Protein AF-A0A6P2D7L7-F1 (afdb_monomer_lite)

pLDDT: mean 82.21, std 13.61, range [40.16, 96.81]

Radius of gyration: 14.23 Å; chains: 1; bounding box: 35×21×37 Å

Organism: NCBI:txid1210884

Secondary structure (DSSP, 8-state):
----EE--S--EE--SPPPGGGEEEEE-HHHHHHHHS-HHHHTT-HHHHHHHHHHHHHH--TT-EEEEEEEEESS--SSSSPEEEEEEEEEETTEEEEEEEEEEE-

Sequence (106 aa):
MAFITRYRGHLREYSEEVDESMLFQEVTLDEYLALQYPTFREANHPEQARIERAEIQAATMQGDRLWLWRRIDESNRTDGSASEWGGLAVTRGGKIIRAWLVWMEH

Structure (mmCIF, N/CA/C/O backbone):
data_AF-A0A6P2D7L7-F1
#
_entry.id   AF-A0A6P2D7L7-F1
#
loop_
_atom_site.group_PDB
_atom_site.id
_atom_site.type_symbol
_atom_site.label_atom_id
_atom_site.label_alt_id
_atom_site.label_comp_id
_atom_site.label_asym_id
_atom_site.label_entity_id
_atom_site.label_seq_id
_atom_site.pdbx_PDB_ins_code
_atom_site.Cartn_x
_atom_site.Cartn_y
_atom_site.Cartn_z
_atom_site.occupancy
_atom_site.B_iso_or_equiv
_atom_site.auth_seq_id
_atom_site.auth_comp_id
_atom_site.auth_asym_id
_atom_site.auth_atom_id
_atom_site.pdbx_PDB_model_num
ATOM 1 N N . MET A 1 1 ? 17.749 1.291 -18.334 1.00 40.16 1 MET A N 1
ATOM 2 C CA . MET A 1 1 ? 17.951 1.162 -16.868 1.00 40.16 1 MET A CA 1
ATOM 3 C C . MET A 1 1 ? 16.816 1.962 -16.291 1.00 40.16 1 MET A C 1
ATOM 5 O O . MET A 1 1 ? 16.896 3.184 -16.329 1.00 40.16 1 MET A O 1
ATOM 9 N N . ALA A 1 2 ? 15.751 1.276 -15.893 1.00 47.81 2 ALA A N 1
ATOM 10 C CA . ALA A 1 2 ? 14.542 1.925 -15.429 1.00 47.81 2 ALA A CA 1
ATOM 11 C C . ALA A 1 2 ? 14.800 2.633 -14.092 1.00 47.81 2 ALA A C 1
ATOM 13 O O . ALA A 1 2 ? 15.519 2.124 -13.221 1.00 47.81 2 ALA A O 1
ATOM 14 N N . PHE A 1 3 ? 14.287 3.852 -13.954 1.00 51.97 3 PHE A N 1
ATOM 15 C CA . PHE A 1 3 ? 14.463 4.651 -12.744 1.00 51.97 3 PHE A CA 1
ATOM 16 C C . PHE A 1 3 ? 13.265 4.440 -11.823 1.00 51.97 3 PHE A C 1
ATOM 18 O O . PHE A 1 3 ? 12.194 4.993 -12.057 1.00 51.97 3 PHE A O 1
ATOM 25 N N . ILE A 1 4 ? 13.453 3.686 -10.737 1.00 56.28 4 ILE A N 1
ATOM 26 C CA . ILE A 1 4 ? 12.433 3.569 -9.689 1.00 56.28 4 ILE A CA 1
ATOM 27 C C . ILE A 1 4 ? 12.447 4.842 -8.839 1.00 56.28 4 ILE A C 1
ATOM 29 O O . ILE A 1 4 ? 13.313 5.042 -7.981 1.00 56.28 4 ILE A O 1
ATOM 33 N N . THR A 1 5 ? 11.449 5.691 -9.041 1.00 63.81 5 THR A N 1
ATOM 34 C CA . THR A 1 5 ? 11.155 6.833 -8.180 1.00 63.81 5 THR A CA 1
ATOM 35 C C . THR A 1 5 ? 10.346 6.348 -6.987 1.00 63.81 5 THR A C 1
ATOM 37 O O . THR A 1 5 ? 9.205 5.923 -7.137 1.00 63.81 5 THR A O 1
ATOM 40 N N . ARG A 1 6 ? 10.924 6.414 -5.782 1.00 67.38 6 ARG A N 1
ATOM 41 C CA . ARG A 1 6 ? 10.178 6.199 -4.534 1.00 67.38 6 ARG A CA 1
ATOM 42 C C . ARG A 1 6 ? 9.743 7.541 -3.958 1.00 67.38 6 ARG A C 1
ATOM 44 O O . ARG A 1 6 ? 10.592 8.378 -3.653 1.00 67.38 6 ARG A O 1
ATOM 51 N N . TYR A 1 7 ? 8.442 7.717 -3.765 1.00 60.59 7 TYR A N 1
ATOM 52 C CA . TYR A 1 7 ? 7.875 8.850 -3.046 1.00 60.59 7 TYR A CA 1
ATOM 53 C C . TYR A 1 7 ? 7.995 8.574 -1.552 1.00 60.59 7 TYR A C 1
ATOM 55 O O . TYR A 1 7 ? 7.232 7.804 -0.978 1.00 60.59 7 TYR A O 1
ATOM 63 N N . ARG A 1 8 ? 9.014 9.166 -0.930 1.00 64.62 8 ARG A N 1
ATOM 64 C CA . ARG A 1 8 ? 9.200 9.112 0.519 1.00 64.62 8 ARG A CA 1
ATOM 65 C C . ARG A 1 8 ? 8.660 10.364 1.156 1.00 64.62 8 ARG A C 1
ATOM 67 O O . ARG A 1 8 ? 8.891 11.461 0.654 1.00 64.62 8 ARG A O 1
ATOM 74 N N . GLY A 1 9 ? 7.996 10.185 2.282 1.00 60.75 9 GLY A N 1
ATOM 75 C CA . GLY A 1 9 ? 7.526 11.275 3.105 1.00 60.75 9 GLY A CA 1
ATOM 76 C C . GLY A 1 9 ? 6.347 12.062 2.566 1.00 60.75 9 GLY A C 1
ATOM 77 O O . GLY A 1 9 ? 5.968 13.077 3.143 1.00 60.75 9 GLY A O 1
ATOM 78 N N . HIS A 1 10 ? 5.753 11.570 1.486 1.00 67.94 10 HIS A N 1
ATOM 79 C CA . HIS A 1 10 ? 4.533 12.098 0.919 1.00 67.94 10 HIS A CA 1
ATOM 80 C C . HIS A 1 10 ? 3.674 10.913 0.499 1.00 67.94 10 HIS A C 1
ATOM 82 O O . HIS A 1 10 ? 3.909 10.312 -0.550 1.00 67.94 10 HIS A O 1
ATOM 88 N N . LEU A 1 11 ? 2.672 10.585 1.317 1.00 79.69 11 LEU A N 1
ATOM 89 C CA . LEU A 1 11 ? 1.597 9.684 0.923 1.00 79.69 11 LEU A CA 1
ATOM 90 C C . LEU A 1 11 ? 0.723 10.407 -0.102 1.00 79.69 11 LEU A C 1
ATOM 92 O O . LEU A 1 11 ? -0.310 10.998 0.215 1.00 79.69 11 LEU A O 1
ATOM 96 N N . ARG A 1 12 ? 1.174 10.412 -1.358 1.00 84.75 12 ARG A N 1
ATOM 97 C CA . ARG A 1 12 ? 0.437 11.023 -2.460 1.00 84.75 12 ARG A CA 1
ATOM 98 C C . ARG A 1 12 ? -0.804 10.186 -2.725 1.00 84.75 12 ARG A C 1
ATOM 100 O O . ARG A 1 12 ? -0.689 9.053 -3.181 1.00 84.75 12 ARG A O 1
ATOM 107 N N . GLU A 1 13 ? -1.978 10.742 -2.447 1.00 87.38 13 GLU A N 1
ATOM 108 C CA . GLU A 1 13 ? -3.244 10.078 -2.759 1.00 87.38 13 GLU A CA 1
ATOM 109 C C . GLU A 1 13 ? -3.309 9.774 -4.261 1.00 87.38 13 GLU A C 1
ATOM 111 O O . GLU A 1 13 ? -3.046 10.640 -5.103 1.00 87.38 13 GLU A O 1
ATOM 116 N N . TYR A 1 14 ? -3.590 8.514 -4.583 1.00 86.62 14 TYR A N 1
ATOM 117 C CA . TYR A 1 14 ? -3.769 8.064 -5.952 1.00 86.62 14 TYR A CA 1
ATOM 118 C C . TYR A 1 14 ? -5.242 8.226 -6.311 1.00 86.62 14 TYR A C 1
ATOM 120 O O . TYR A 1 14 ? -6.111 7.627 -5.684 1.00 86.62 14 TYR A O 1
ATOM 128 N N . SER A 1 15 ? -5.513 9.096 -7.282 1.00 82.06 15 SER A N 1
ATOM 129 C CA . SER A 1 15 ? -6.870 9.510 -7.646 1.00 82.06 15 SER A CA 1
ATOM 130 C C . SER A 1 15 ? -7.511 8.658 -8.739 1.00 82.06 15 SER A C 1
ATOM 132 O O . SER A 1 15 ? -8.690 8.845 -9.025 1.00 82.06 15 SER A O 1
ATOM 134 N N . GLU A 1 16 ? -6.747 7.785 -9.400 1.00 84.62 16 GLU A N 1
ATOM 135 C CA . GLU A 1 16 ? -7.321 6.845 -10.364 1.00 84.62 16 GLU A CA 1
ATOM 136 C C . GLU A 1 16 ? -7.855 5.599 -9.654 1.00 84.62 16 GLU A C 1
ATOM 138 O O . GLU A 1 16 ? -7.530 5.319 -8.498 1.00 84.62 16 GLU A O 1
ATOM 143 N N . GLU A 1 17 ? -8.679 4.839 -10.368 1.00 82.81 17 GLU A N 1
ATOM 144 C CA . GLU A 1 17 ? -9.241 3.595 -9.865 1.00 82.81 17 GLU A CA 1
ATOM 145 C C . GLU A 1 17 ? -8.136 2.552 -9.646 1.00 82.81 17 GLU A C 1
ATOM 147 O O . GLU A 1 17 ? -7.365 2.232 -10.555 1.00 82.81 17 GLU A O 1
ATOM 152 N N . VAL A 1 18 ? -8.062 2.034 -8.421 1.00 86.31 18 VAL A N 1
ATOM 153 C CA . VAL A 1 18 ? -7.292 0.833 -8.095 1.00 86.31 18 VAL A CA 1
ATOM 154 C C . VAL A 1 18 ? -8.295 -0.304 -8.021 1.00 86.31 18 VAL A C 1
ATOM 156 O O . VAL A 1 18 ? -9.203 -0.269 -7.192 1.00 86.31 18 VAL A O 1
ATOM 159 N N . ASP A 1 19 ? -8.144 -1.281 -8.906 1.00 89.50 19 ASP A N 1
ATOM 160 C CA . ASP A 1 19 ? -8.969 -2.486 -8.918 1.00 89.50 19 ASP A CA 1
ATOM 161 C C . ASP A 1 19 ? -8.409 -3.534 -7.944 1.00 89.50 19 ASP A C 1
ATOM 163 O O . ASP A 1 19 ? -7.209 -3.557 -7.658 1.00 89.50 19 ASP A O 1
ATOM 167 N N . GLU A 1 20 ? -9.259 -4.436 -7.451 1.00 89.62 20 GLU A N 1
ATOM 168 C CA . GLU A 1 20 ? -8.835 -5.524 -6.561 1.00 89.62 20 GLU A CA 1
ATOM 169 C C . GLU A 1 20 ? -7.752 -6.416 -7.197 1.00 89.62 20 GLU A C 1
ATOM 171 O O . GLU A 1 20 ? -6.866 -6.895 -6.491 1.00 89.62 20 GLU A O 1
ATOM 176 N N . SER A 1 21 ? -7.748 -6.579 -8.525 1.00 91.12 21 SER A N 1
ATOM 177 C CA . SER A 1 21 ? -6.708 -7.322 -9.254 1.00 91.12 21 SER A CA 1
ATOM 178 C C . SER A 1 21 ? -5.317 -6.683 -9.190 1.00 91.12 21 SER A C 1
ATOM 180 O O . SER A 1 21 ? -4.320 -7.356 -9.458 1.00 91.12 21 SER A O 1
ATOM 182 N N . MET A 1 22 ? -5.227 -5.401 -8.820 1.00 93.38 22 MET A N 1
ATOM 183 C CA . MET A 1 22 ? -3.955 -4.700 -8.631 1.00 93.38 22 MET A CA 1
ATOM 184 C C . MET A 1 22 ? -3.334 -4.988 -7.260 1.00 93.38 22 MET A C 1
ATOM 186 O O . MET A 1 22 ? -2.143 -4.733 -7.067 1.00 93.38 22 MET A O 1
ATOM 190 N N . LEU A 1 23 ? -4.115 -5.503 -6.303 1.00 94.62 23 LEU A N 1
ATOM 191 C CA . LEU A 1 23 ? -3.639 -5.865 -4.970 1.00 94.62 23 LEU A CA 1
ATOM 192 C C . LEU A 1 23 ? -2.864 -7.182 -5.045 1.00 94.62 23 LEU A C 1
ATOM 194 O O . LEU A 1 23 ? -3.381 -8.187 -5.527 1.00 94.62 23 LEU A O 1
ATOM 198 N N . PHE A 1 24 ? -1.625 -7.202 -4.553 1.00 94.25 24 PHE A N 1
ATOM 199 C CA . PHE A 1 24 ? -0.776 -8.395 -4.673 1.00 94.25 24 PHE A CA 1
ATOM 200 C C . PHE A 1 24 ? -0.231 -8.919 -3.345 1.00 94.25 24 PHE A C 1
ATOM 202 O O . PHE A 1 24 ? 0.161 -10.083 -3.273 1.00 94.25 24 PHE A O 1
ATOM 209 N N . GLN A 1 25 ? -0.199 -8.096 -2.294 1.00 95.44 25 GLN A N 1
ATOM 210 C CA . GLN A 1 25 ? 0.308 -8.515 -0.989 1.00 95.44 25 GLN A CA 1
ATOM 211 C C . GLN A 1 25 ? -0.394 -7.762 0.143 1.00 95.44 25 GLN A C 1
ATOM 213 O O . GLN A 1 25 ? -0.291 -6.540 0.228 1.00 95.44 25 GLN A O 1
ATOM 218 N N . GLU A 1 26 ? -1.073 -8.493 1.029 1.00 96.44 26 GLU A N 1
ATOM 219 C CA . GLU A 1 26 ? -1.567 -7.943 2.296 1.00 96.44 26 GLU A CA 1
ATOM 220 C C . GLU A 1 26 ? -0.368 -7.660 3.209 1.00 96.44 26 GLU A C 1
ATOM 222 O O . GLU A 1 26 ? 0.562 -8.466 3.290 1.00 96.44 26 GLU A O 1
ATOM 227 N N . VAL A 1 27 ? -0.371 -6.506 3.871 1.00 95.06 27 VAL A N 1
ATOM 228 C CA . VAL A 1 27 ? 0.691 -6.087 4.789 1.00 95.06 27 VAL A CA 1
ATOM 229 C C . VAL A 1 27 ? 0.090 -5.485 6.048 1.00 95.06 27 VAL A C 1
ATOM 231 O O . VAL A 1 27 ? -0.989 -4.899 6.040 1.00 95.06 27 VAL A O 1
ATOM 234 N N . THR A 1 28 ? 0.812 -5.581 7.150 1.00 94.56 28 THR A N 1
ATOM 235 C CA . THR A 1 28 ? 0.584 -4.743 8.324 1.00 94.56 28 THR A CA 1
ATOM 236 C C . THR A 1 28 ? 1.240 -3.376 8.133 1.00 94.56 28 THR A C 1
ATOM 238 O O . THR A 1 28 ? 2.113 -3.184 7.282 1.00 94.56 28 THR A O 1
ATOM 241 N N . LEU A 1 29 ? 0.845 -2.403 8.956 1.00 91.25 29 LEU A N 1
ATOM 242 C CA . LEU A 1 29 ? 1.475 -1.083 8.947 1.00 91.25 29 LEU A CA 1
ATOM 243 C C . LEU A 1 29 ? 2.978 -1.164 9.252 1.00 91.25 29 LEU A C 1
ATOM 245 O O . LEU A 1 29 ? 3.770 -0.464 8.627 1.00 91.25 29 LEU A O 1
ATOM 249 N N . ASP A 1 30 ? 3.374 -2.031 10.182 1.00 89.56 30 ASP A N 1
ATOM 250 C CA . ASP A 1 30 ? 4.778 -2.195 10.559 1.00 89.56 30 ASP A CA 1
ATOM 251 C C . ASP A 1 30 ? 5.596 -2.849 9.441 1.00 89.56 30 ASP A C 1
ATOM 253 O O . ASP A 1 30 ? 6.700 -2.391 9.148 1.00 89.56 30 ASP A O 1
ATOM 257 N N . GLU A 1 31 ? 5.043 -3.852 8.752 1.00 90.62 31 GLU A N 1
ATOM 258 C CA . GLU A 1 31 ? 5.679 -4.450 7.570 1.00 90.62 31 GLU A CA 1
ATOM 259 C C . GLU A 1 31 ? 5.836 -3.431 6.440 1.00 90.62 31 GLU A C 1
ATOM 261 O O . GLU A 1 31 ? 6.913 -3.326 5.852 1.00 90.62 31 GLU A O 1
ATOM 266 N N . TYR A 1 32 ? 4.801 -2.632 6.163 1.00 89.56 32 TYR A N 1
ATOM 267 C CA . TYR A 1 32 ? 4.882 -1.564 5.168 1.00 89.56 32 TYR A CA 1
ATOM 268 C C . TYR A 1 32 ? 5.990 -0.555 5.504 1.00 89.56 32 TYR A C 1
ATOM 270 O O . TYR A 1 32 ? 6.821 -0.233 4.649 1.00 89.56 32 TYR A O 1
ATOM 278 N N . LEU A 1 33 ? 6.041 -0.078 6.751 1.00 86.50 33 LEU A N 1
ATOM 279 C CA . LEU A 1 33 ? 7.059 0.881 7.181 1.00 86.50 33 LEU A CA 1
ATOM 280 C C . LEU A 1 33 ? 8.464 0.273 7.109 1.00 86.50 33 LEU A C 1
ATOM 282 O O . LEU A 1 33 ? 9.375 0.939 6.622 1.00 86.50 33 LEU A O 1
ATOM 286 N N . ALA A 1 34 ? 8.642 -0.996 7.484 1.00 83.94 34 ALA A N 1
ATOM 287 C CA . ALA A 1 34 ? 9.923 -1.692 7.355 1.00 83.94 34 ALA A CA 1
ATOM 288 C C . ALA A 1 34 ? 10.375 -1.844 5.887 1.00 83.94 34 ALA A C 1
ATOM 290 O O . ALA A 1 34 ? 11.569 -1.753 5.588 1.00 83.94 34 ALA A O 1
ATOM 291 N N . LEU A 1 35 ? 9.436 -2.028 4.948 1.00 83.56 35 LEU A N 1
ATOM 292 C CA . LEU A 1 35 ? 9.724 -2.069 3.508 1.00 83.56 35 LEU A CA 1
ATOM 293 C C . LEU A 1 35 ? 10.134 -0.695 2.949 1.00 83.56 35 LEU A C 1
ATOM 295 O O . LEU A 1 35 ? 11.010 -0.611 2.075 1.00 83.56 35 LEU A O 1
ATOM 299 N N . GLN A 1 36 ? 9.518 0.387 3.437 1.00 78.31 36 GLN A N 1
ATOM 300 C CA . GLN A 1 36 ? 9.841 1.754 3.005 1.00 78.31 36 GLN A CA 1
ATOM 301 C C . GLN A 1 36 ? 11.124 2.298 3.629 1.00 78.31 36 GLN A C 1
ATOM 303 O O . GLN A 1 36 ? 11.930 2.951 2.946 1.00 78.31 36 GLN A O 1
ATOM 308 N N . TYR A 1 37 ? 11.345 1.955 4.893 1.00 77.31 37 TYR A N 1
ATOM 309 C CA . TYR A 1 37 ? 12.463 2.375 5.720 1.00 77.31 37 TYR A CA 1
ATOM 310 C C . TYR A 1 37 ? 13.262 1.153 6.198 1.00 77.31 37 TYR A C 1
ATOM 312 O O . TYR A 1 37 ? 13.250 0.842 7.385 1.00 77.31 37 TYR A O 1
ATOM 320 N N . PRO A 1 38 ? 14.010 0.457 5.316 1.00 71.38 38 PRO A N 1
ATOM 321 C CA . PRO A 1 38 ? 14.935 -0.580 5.765 1.00 71.38 38 PRO A CA 1
ATOM 322 C C . PRO A 1 38 ? 15.908 -0.015 6.808 1.00 71.38 38 PRO A C 1
ATOM 324 O O . PRO A 1 38 ? 16.248 1.165 6.747 1.00 71.38 38 PRO A O 1
ATOM 327 N N . THR A 1 39 ? 16.424 -0.846 7.711 1.00 60.62 39 THR A N 1
ATOM 328 C CA . THR A 1 39 ? 17.163 -0.440 8.927 1.00 60.62 39 THR A CA 1
ATOM 329 C C . THR A 1 39 ? 18.319 0.551 8.687 1.00 60.62 39 THR A C 1
ATOM 331 O O . THR A 1 39 ? 18.586 1.414 9.517 1.00 60.62 39 THR A O 1
ATOM 334 N N . PHE A 1 40 ? 18.980 0.506 7.522 1.00 55.72 40 PHE A N 1
ATOM 335 C CA . PHE A 1 40 ? 20.044 1.455 7.142 1.00 55.72 40 PHE A CA 1
ATOM 336 C C . PHE A 1 40 ? 19.538 2.852 6.713 1.00 55.72 40 PHE A C 1
ATOM 338 O O . PHE A 1 40 ? 20.326 3.784 6.562 1.00 55.72 40 PHE A O 1
ATOM 345 N N . ARG A 1 41 ? 18.231 3.004 6.481 1.00 55.47 41 ARG A N 1
ATOM 346 C CA . ARG A 1 41 ? 17.527 4.239 6.086 1.00 55.47 41 ARG A CA 1
ATOM 347 C C . ARG A 1 41 ? 16.602 4.770 7.174 1.00 55.47 41 ARG A C 1
ATOM 349 O O . ARG A 1 41 ? 16.427 5.982 7.238 1.00 55.47 41 ARG A O 1
ATOM 356 N N . GLU A 1 42 ? 16.059 3.907 8.030 1.00 53.44 42 GLU A N 1
ATOM 357 C CA . GLU A 1 42 ? 15.236 4.309 9.180 1.00 53.44 42 GLU A CA 1
ATOM 358 C C . GLU A 1 42 ? 16.009 5.230 10.137 1.00 53.44 42 GLU A C 1
ATOM 360 O O . GLU A 1 42 ? 15.492 6.263 10.556 1.00 53.44 42 GLU A O 1
ATOM 365 N N . ALA A 1 43 ? 17.300 4.944 10.354 1.00 55.34 43 ALA A N 1
ATOM 366 C CA . ALA A 1 43 ? 18.202 5.790 11.140 1.00 55.34 43 ALA A CA 1
ATOM 367 C C . ALA A 1 43 ? 18.342 7.230 10.600 1.00 55.34 43 ALA A C 1
ATOM 369 O O . ALA A 1 43 ? 18.695 8.130 11.357 1.00 55.34 43 ALA A O 1
ATOM 370 N N . ASN A 1 44 ? 18.047 7.460 9.315 1.00 59.75 44 ASN A N 1
ATOM 371 C CA . ASN A 1 44 ? 18.189 8.766 8.666 1.00 59.75 44 ASN A CA 1
ATOM 372 C C . ASN A 1 44 ? 16.866 9.546 8.568 1.00 59.75 44 ASN A C 1
ATOM 374 O O . ASN A 1 44 ? 16.901 10.749 8.318 1.00 59.75 44 ASN A O 1
ATOM 378 N N . HIS A 1 45 ? 15.710 8.893 8.754 1.00 69.56 45 HIS A N 1
ATOM 379 C CA . HIS A 1 45 ? 14.389 9.521 8.588 1.00 69.56 45 HIS A CA 1
ATOM 380 C C . HIS A 1 45 ? 13.337 9.071 9.629 1.00 69.56 45 HIS A C 1
ATOM 382 O O . HIS A 1 45 ? 12.204 8.755 9.252 1.00 69.56 45 HIS A O 1
ATOM 388 N N . PRO A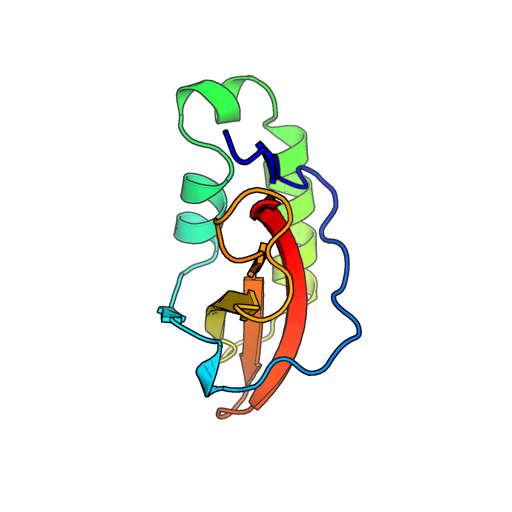 1 46 ? 13.650 9.062 10.939 1.00 74.81 46 PRO A N 1
ATOM 389 C CA . PRO A 1 46 ? 12.720 8.579 11.964 1.00 74.81 46 PRO A CA 1
ATOM 390 C C . PRO A 1 46 ? 11.447 9.434 12.068 1.00 74.81 46 PRO A C 1
ATOM 392 O O . PRO A 1 46 ? 10.355 8.916 12.304 1.00 74.81 46 PRO A O 1
ATOM 395 N N . GLU A 1 47 ? 11.559 10.749 11.856 1.00 82.12 47 GLU A N 1
ATOM 396 C CA . GLU A 1 47 ? 10.399 11.645 11.880 1.00 82.12 47 GLU A CA 1
ATOM 397 C C . GLU A 1 47 ? 9.430 11.356 10.735 1.00 82.12 47 GLU A C 1
ATOM 399 O O . GLU A 1 47 ? 8.216 11.404 10.931 1.00 82.12 47 GLU A O 1
ATOM 404 N N . GLN A 1 48 ? 9.959 10.983 9.569 1.00 80.31 48 GLN A N 1
ATOM 405 C CA . GLN A 1 48 ? 9.148 10.716 8.392 1.00 80.31 48 GLN A CA 1
ATOM 406 C C . GLN A 1 48 ? 8.329 9.437 8.544 1.00 80.31 48 GLN A C 1
ATOM 408 O O . GLN A 1 48 ? 7.125 9.446 8.290 1.00 80.31 48 GLN A O 1
ATOM 413 N N . ALA A 1 49 ? 8.958 8.367 9.038 1.00 81.94 49 ALA A N 1
ATOM 414 C CA . ALA A 1 49 ? 8.266 7.119 9.343 1.00 81.94 49 ALA A CA 1
ATOM 415 C C . ALA A 1 49 ? 7.141 7.337 10.370 1.00 81.94 49 ALA A C 1
ATOM 417 O O . ALA A 1 49 ? 6.063 6.759 10.247 1.00 81.94 49 ALA A O 1
ATOM 418 N N . ARG A 1 50 ? 7.352 8.222 11.357 1.00 85.88 50 ARG A N 1
ATOM 419 C CA . ARG A 1 50 ? 6.323 8.582 12.345 1.00 85.88 50 ARG A CA 1
ATOM 420 C C . ARG A 1 50 ? 5.149 9.344 11.723 1.00 85.88 50 ARG A C 1
ATOM 422 O O . ARG A 1 50 ? 4.010 9.069 12.093 1.00 85.88 50 ARG A O 1
ATOM 429 N N . ILE A 1 51 ? 5.413 10.289 10.818 1.00 87.62 51 ILE A N 1
ATOM 430 C CA . ILE A 1 51 ? 4.365 11.049 10.118 1.00 87.62 51 ILE A CA 1
ATOM 431 C C . ILE A 1 51 ? 3.533 10.111 9.241 1.00 87.62 51 ILE A C 1
ATOM 433 O O . ILE A 1 51 ? 2.318 10.062 9.405 1.00 87.62 51 ILE A O 1
ATOM 437 N N . GLU A 1 52 ? 4.174 9.301 8.394 1.00 88.62 52 GLU A N 1
ATOM 438 C CA . GLU A 1 52 ? 3.460 8.348 7.532 1.00 88.62 52 GLU A CA 1
ATOM 439 C C . GLU A 1 52 ? 2.654 7.337 8.349 1.00 88.62 52 GLU A C 1
ATOM 441 O O . GLU A 1 52 ? 1.504 7.048 8.023 1.00 88.62 52 GLU A O 1
ATOM 446 N N . ARG A 1 53 ? 3.219 6.842 9.459 1.00 90.44 53 ARG A N 1
ATOM 447 C CA . ARG A 1 53 ? 2.489 5.986 10.399 1.00 90.44 53 ARG A CA 1
ATOM 448 C C . ARG A 1 53 ? 1.208 6.664 10.882 1.00 90.44 53 ARG A C 1
ATOM 450 O O . ARG A 1 53 ? 0.153 6.038 10.844 1.00 90.44 53 ARG A O 1
ATOM 457 N N . ALA A 1 54 ? 1.299 7.912 11.340 1.00 90.56 54 ALA A N 1
ATOM 458 C CA . ALA A 1 54 ? 0.152 8.649 11.859 1.00 90.56 54 ALA A CA 1
ATOM 459 C C . ALA A 1 54 ? -0.907 8.912 10.776 1.00 90.56 54 ALA A C 1
ATOM 461 O O . ALA A 1 54 ? -2.097 8.757 11.040 1.00 90.56 54 ALA A O 1
ATOM 462 N N . GLU A 1 55 ? -0.488 9.257 9.557 1.00 91.00 55 GLU A N 1
ATOM 463 C CA . GLU A 1 55 ? -1.391 9.472 8.420 1.00 91.00 55 GLU A CA 1
ATOM 464 C C . GLU A 1 55 ? -2.135 8.191 8.027 1.00 91.00 55 GLU A C 1
ATOM 466 O O . GLU A 1 55 ? -3.358 8.214 7.875 1.00 91.00 55 GLU A O 1
ATOM 471 N N . ILE A 1 56 ? -1.430 7.057 7.929 1.00 91.75 56 ILE A N 1
ATOM 472 C CA . ILE A 1 56 ? -2.059 5.767 7.611 1.00 91.75 56 ILE A CA 1
ATOM 473 C C . ILE A 1 56 ? -3.010 5.363 8.736 1.00 91.75 56 ILE A C 1
ATOM 475 O O . ILE A 1 56 ? -4.147 4.995 8.461 1.00 91.75 56 ILE A O 1
ATOM 479 N N . GLN A 1 57 ? -2.595 5.498 10.000 1.00 93.19 57 GLN A N 1
ATOM 480 C CA . GLN A 1 57 ? -3.453 5.196 11.148 1.00 93.19 57 GLN A CA 1
ATOM 481 C C . GLN A 1 57 ? -4.730 6.036 11.150 1.00 93.19 57 GLN A C 1
ATOM 483 O O . GLN A 1 57 ? -5.807 5.486 11.364 1.00 93.19 57 GLN A O 1
ATOM 488 N N . ALA A 1 58 ? -4.631 7.337 10.867 1.00 91.19 58 ALA A N 1
ATOM 489 C CA . ALA A 1 58 ? -5.786 8.228 10.782 1.00 91.19 58 ALA A CA 1
ATOM 490 C C . ALA A 1 58 ? -6.727 7.878 9.615 1.00 91.19 58 ALA A C 1
ATOM 492 O O . ALA A 1 58 ? -7.932 8.114 9.699 1.00 91.19 58 ALA A O 1
ATOM 493 N N . ALA A 1 59 ? -6.189 7.309 8.534 1.00 89.69 59 ALA A N 1
ATOM 494 C CA . ALA A 1 59 ? -6.953 6.876 7.370 1.00 89.69 59 ALA A CA 1
ATOM 495 C C . ALA A 1 59 ? -7.565 5.468 7.511 1.00 89.69 59 ALA A C 1
ATOM 497 O O . ALA A 1 59 ? -8.404 5.090 6.692 1.00 89.69 59 ALA A O 1
ATOM 498 N N . THR A 1 60 ? -7.169 4.705 8.532 1.00 93.06 60 THR A N 1
ATOM 499 C CA . THR A 1 60 ? -7.649 3.340 8.789 1.00 93.06 60 THR A CA 1
ATOM 500 C C . THR A 1 60 ? -8.605 3.272 9.977 1.00 93.06 60 THR A C 1
ATOM 502 O O . THR A 1 60 ? -8.476 4.000 10.957 1.00 93.06 60 THR A O 1
ATOM 505 N N . MET A 1 61 ? -9.556 2.348 9.918 1.00 92.94 61 MET A N 1
ATOM 506 C CA . MET A 1 61 ? -10.430 1.958 11.023 1.00 92.94 61 MET A CA 1
ATOM 507 C C . MET A 1 61 ? -10.188 0.497 11.408 1.00 92.94 61 MET A C 1
ATOM 509 O O . MET A 1 61 ? -9.592 -0.280 10.663 1.00 92.94 61 MET A O 1
ATOM 513 N N . GLN A 1 62 ? -10.678 0.098 12.583 1.00 90.75 62 GLN A N 1
ATOM 514 C CA . GLN A 1 62 ? -10.624 -1.299 13.003 1.00 90.75 62 GLN A CA 1
ATOM 515 C C . GLN A 1 62 ? -11.344 -2.197 11.982 1.00 90.75 62 GLN A C 1
ATOM 517 O O . GLN A 1 62 ? -12.508 -1.970 11.660 1.00 90.75 62 GLN A O 1
ATOM 522 N N . GLY A 1 63 ? -10.646 -3.228 11.500 1.00 91.44 63 GLY A N 1
ATOM 523 C CA . GLY A 1 63 ? -11.142 -4.141 10.465 1.00 91.44 63 GLY A CA 1
ATOM 524 C C . GLY A 1 63 ? -10.715 -3.779 9.039 1.00 91.44 63 GLY A C 1
ATOM 525 O O . GLY A 1 63 ? 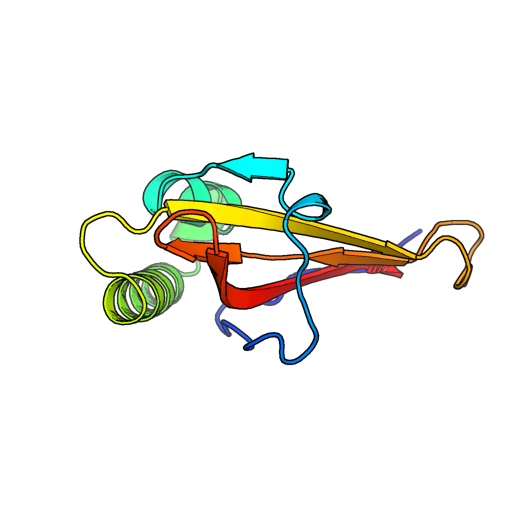-10.929 -4.592 8.139 1.00 91.44 63 GLY A O 1
ATOM 526 N N . ASP A 1 64 ? -10.082 -2.620 8.835 1.00 96.19 64 ASP A N 1
ATOM 527 C CA . ASP A 1 64 ? -9.431 -2.300 7.566 1.00 96.19 64 ASP A CA 1
ATOM 528 C C . ASP A 1 64 ? -8.173 -3.149 7.373 1.00 96.19 64 ASP A C 1
ATOM 530 O O . ASP A 1 64 ? -7.494 -3.516 8.336 1.00 96.19 64 ASP A O 1
ATOM 534 N N . ARG A 1 65 ? -7.849 -3.439 6.113 1.00 96.75 65 ARG A N 1
ATOM 535 C CA . ARG A 1 65 ? -6.620 -4.148 5.738 1.00 96.75 65 ARG A CA 1
ATOM 536 C C . ARG A 1 65 ? -5.789 -3.305 4.797 1.00 96.75 65 ARG A C 1
ATOM 538 O O . ARG A 1 65 ? -6.338 -2.664 3.897 1.00 96.75 65 ARG A O 1
ATOM 545 N N . LEU A 1 66 ? -4.478 -3.350 4.982 1.00 96.56 66 LEU A N 1
ATOM 546 C CA . LEU A 1 66 ? -3.528 -2.674 4.115 1.00 96.56 66 LEU A CA 1
ATOM 547 C C . LEU A 1 66 ? -2.996 -3.647 3.065 1.00 96.56 66 LEU A C 1
ATOM 549 O O . LEU A 1 66 ? -2.676 -4.795 3.365 1.00 96.56 66 LEU A O 1
ATOM 553 N N . TRP A 1 67 ? -2.896 -3.170 1.833 1.00 96.81 67 TRP A N 1
ATOM 554 C CA . TRP A 1 67 ? -2.428 -3.950 0.697 1.00 96.81 67 TRP A CA 1
ATOM 555 C C . TRP A 1 67 ? -1.400 -3.169 -0.096 1.00 96.81 67 TRP A C 1
ATOM 557 O O . TRP A 1 67 ? -1.586 -1.986 -0.374 1.00 96.81 67 TRP A O 1
ATOM 567 N N . LEU A 1 68 ? -0.338 -3.844 -0.515 1.00 94.81 68 LEU A N 1
ATOM 568 C CA . LEU A 1 68 ? 0.478 -3.356 -1.608 1.00 94.81 68 LEU A CA 1
ATOM 569 C C . LEU A 1 68 ? -0.273 -3.584 -2.916 1.00 94.81 68 LEU A C 1
ATOM 571 O O . LEU A 1 68 ? -0.786 -4.679 -3.175 1.00 94.81 68 LEU A O 1
ATOM 575 N N . TRP A 1 69 ? -0.314 -2.541 -3.736 1.00 94.94 69 TRP A N 1
ATOM 576 C CA . TRP A 1 69 ? -0.904 -2.585 -5.065 1.00 94.94 69 TRP A CA 1
ATOM 577 C C . TRP A 1 69 ? 0.128 -2.203 -6.114 1.00 94.94 69 TRP A C 1
ATOM 579 O O . TRP A 1 69 ? 1.044 -1.429 -5.829 1.00 94.94 69 TRP A O 1
ATOM 589 N N . ARG A 1 70 ? -0.017 -2.744 -7.323 1.00 92.94 70 ARG A N 1
ATOM 590 C CA . ARG A 1 70 ? 0.808 -2.372 -8.473 1.00 92.94 70 ARG A CA 1
ATOM 591 C C . ARG A 1 70 ? 0.003 -2.398 -9.762 1.00 92.94 70 ARG A C 1
ATOM 593 O O . ARG A 1 70 ? -0.888 -3.226 -9.933 1.00 92.94 70 ARG A O 1
ATOM 600 N N . ARG A 1 71 ? 0.375 -1.529 -10.690 1.00 90.38 71 ARG A N 1
ATOM 601 C CA . ARG A 1 71 ? -0.109 -1.487 -12.063 1.00 90.38 71 ARG A CA 1
ATOM 602 C C . ARG A 1 71 ? 1.089 -1.560 -12.994 1.00 90.38 71 ARG A C 1
ATOM 604 O O . ARG A 1 71 ? 2.059 -0.833 -12.809 1.00 90.38 71 ARG A O 1
ATOM 611 N N . ILE A 1 72 ? 0.992 -2.447 -13.977 1.00 87.31 72 ILE A N 1
ATOM 612 C CA . ILE A 1 72 ? 1.985 -2.621 -15.033 1.00 87.31 72 ILE A CA 1
ATOM 613 C C . ILE A 1 72 ? 1.309 -2.210 -16.336 1.00 87.31 72 ILE A C 1
ATOM 615 O O . ILE A 1 72 ? 0.273 -2.764 -16.703 1.00 87.31 72 ILE A O 1
ATOM 619 N N . ASP A 1 73 ? 1.874 -1.222 -17.015 1.00 83.12 73 ASP A N 1
ATOM 620 C CA . ASP A 1 73 ? 1.431 -0.775 -18.326 1.00 83.12 73 ASP A CA 1
ATOM 621 C C . ASP A 1 73 ? 2.435 -1.225 -19.390 1.00 83.12 73 ASP A C 1
ATOM 623 O O . ASP A 1 73 ? 3.491 -0.624 -19.598 1.00 83.12 73 ASP A O 1
ATOM 627 N N . GLU A 1 74 ? 2.089 -2.316 -20.074 1.00 77.38 74 GLU A N 1
ATOM 628 C CA . GLU A 1 74 ? 2.901 -2.880 -21.154 1.00 77.38 74 GLU A CA 1
ATOM 629 C C . GLU A 1 74 ? 2.834 -2.070 -22.458 1.00 77.38 74 GLU A C 1
ATOM 631 O O . GLU A 1 74 ? 3.650 -2.304 -23.357 1.00 77.38 74 GLU A O 1
ATOM 636 N N . SER A 1 75 ? 1.870 -1.148 -22.579 1.00 73.62 75 SER A N 1
ATOM 637 C CA . SER A 1 75 ? 1.665 -0.323 -23.775 1.00 73.62 75 SER A CA 1
ATOM 638 C C . SER A 1 75 ? 2.596 0.889 -23.817 1.00 73.62 75 SER A C 1
ATOM 640 O O . SER A 1 75 ? 2.949 1.364 -24.898 1.00 73.62 75 SER A O 1
ATOM 642 N N . ASN A 1 76 ? 3.061 1.341 -22.650 1.00 62.50 76 ASN A N 1
ATOM 643 C CA . ASN A 1 76 ? 4.003 2.440 -22.513 1.00 62.50 76 ASN A CA 1
ATOM 644 C C . ASN A 1 76 ? 5.434 1.911 -22.328 1.00 62.50 76 ASN A C 1
ATOM 646 O O . ASN A 1 76 ? 5.934 1.792 -21.208 1.00 62.50 76 ASN A O 1
ATOM 650 N N . ARG A 1 77 ? 6.080 1.556 -23.446 1.00 62.81 77 ARG A N 1
ATOM 651 C CA . ARG A 1 77 ? 7.480 1.104 -23.479 1.00 62.81 77 ARG A CA 1
ATOM 652 C C . ARG A 1 77 ? 8.403 2.269 -23.811 1.00 62.81 77 ARG A C 1
ATOM 654 O O . ARG A 1 77 ? 8.645 2.551 -24.983 1.00 62.81 77 ARG A O 1
ATOM 661 N N . THR A 1 78 ? 8.934 2.924 -22.788 1.00 61.09 78 THR A N 1
ATOM 662 C CA . THR A 1 78 ? 9.899 4.022 -22.938 1.00 61.09 78 THR A CA 1
ATOM 663 C C . THR A 1 78 ? 11.318 3.531 -23.241 1.00 61.09 78 THR A C 1
ATOM 665 O O . THR A 1 78 ? 12.036 4.193 -23.989 1.00 61.09 78 THR A O 1
ATOM 668 N N . ASP A 1 79 ? 11.710 2.349 -22.746 1.00 60.94 79 ASP A N 1
ATOM 669 C CA . ASP A 1 79 ? 13.044 1.761 -22.980 1.00 60.94 79 ASP A CA 1
ATOM 670 C C . ASP A 1 79 ? 13.034 0.243 -23.281 1.00 60.94 79 ASP A C 1
ATOM 672 O O . ASP A 1 79 ? 14.073 -0.419 -23.261 1.00 60.94 79 ASP A O 1
ATOM 676 N N . GLY A 1 80 ? 11.859 -0.315 -23.588 1.00 65.44 80 GLY A N 1
ATOM 677 C CA . GLY A 1 80 ? 11.652 -1.757 -23.751 1.00 65.44 80 GLY A CA 1
ATOM 678 C C . GLY A 1 80 ? 11.193 -2.470 -22.475 1.00 65.44 80 GLY A C 1
ATOM 679 O O . GLY A 1 80 ? 10.755 -3.617 -22.574 1.00 65.44 80 GLY A O 1
ATOM 680 N N . SER A 1 81 ? 11.218 -1.799 -21.319 1.00 66.38 81 SER A N 1
ATOM 681 C CA . SER A 1 81 ? 10.511 -2.226 -20.108 1.00 66.38 81 SER A CA 1
ATOM 682 C C . SER A 1 81 ? 9.085 -1.655 -20.055 1.00 66.38 81 SER A C 1
ATOM 684 O O . SER A 1 81 ? 8.764 -0.681 -20.739 1.00 66.38 81 SER A O 1
ATOM 686 N N . ALA A 1 82 ? 8.196 -2.335 -19.326 1.00 76.06 82 ALA A N 1
ATOM 687 C CA . ALA A 1 82 ? 6.848 -1.843 -19.054 1.00 76.06 82 ALA A CA 1
ATOM 688 C C . ALA A 1 82 ? 6.910 -0.786 -17.947 1.00 76.06 82 ALA A C 1
ATOM 690 O O . ALA A 1 82 ? 7.691 -0.936 -17.009 1.00 76.06 82 ALA A O 1
ATOM 691 N N . SER A 1 83 ? 6.067 0.245 -18.028 1.00 81.12 83 SER A N 1
ATOM 692 C CA . SER A 1 83 ? 5.940 1.198 -16.923 1.00 81.12 83 SER A CA 1
ATOM 693 C C . SER A 1 83 ? 5.254 0.506 -15.744 1.00 81.12 83 SER A C 1
ATOM 695 O O . SER A 1 83 ? 4.175 -0.062 -15.911 1.00 81.12 83 SER A O 1
ATOM 697 N N . GLU A 1 84 ? 5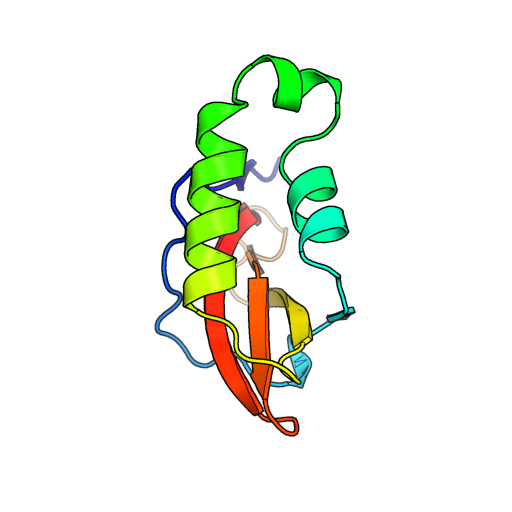.848 0.559 -14.554 1.00 86.06 84 GLU A N 1
ATOM 698 C CA . GLU A 1 84 ? 5.269 -0.012 -13.333 1.00 86.06 84 GLU A CA 1
ATOM 699 C C . GLU A 1 84 ? 5.088 1.078 -12.282 1.00 86.06 84 GLU A C 1
ATOM 701 O O . GLU A 1 84 ? 5.973 1.888 -12.039 1.00 86.06 84 GLU A O 1
ATOM 706 N N . TRP A 1 85 ? 3.950 1.105 -11.603 1.00 89.44 85 TRP A N 1
ATOM 707 C CA . TRP A 1 85 ? 3.781 1.957 -10.432 1.00 89.44 85 TRP A CA 1
ATOM 708 C C . TRP A 1 85 ? 2.875 1.308 -9.410 1.00 89.44 85 TRP A C 1
ATOM 710 O O . TRP A 1 85 ? 2.113 0.393 -9.715 1.00 89.44 85 TRP A O 1
ATOM 720 N N . GLY A 1 86 ? 2.958 1.777 -8.176 1.00 91.81 86 GLY A N 1
ATOM 721 C CA . GLY A 1 86 ? 2.181 1.187 -7.109 1.00 91.81 86 GLY A CA 1
ATOM 722 C C . GLY A 1 86 ? 2.349 1.895 -5.787 1.00 91.81 86 GLY A C 1
ATOM 723 O O . GLY A 1 86 ? 2.978 2.954 -5.672 1.00 91.81 86 GLY A O 1
ATOM 724 N N . GLY A 1 87 ? 1.756 1.305 -4.765 1.00 93.12 87 GLY A N 1
ATOM 725 C CA . GLY A 1 87 ? 1.826 1.860 -3.433 1.00 93.12 87 GLY A CA 1
ATOM 726 C C . GLY A 1 87 ? 1.034 1.072 -2.417 1.00 93.12 87 GLY A C 1
ATOM 727 O O . GLY A 1 87 ? 1.029 -0.157 -2.434 1.00 93.12 87 GLY A O 1
ATOM 728 N N . LEU A 1 88 ? 0.395 1.803 -1.511 1.00 95.00 88 LEU A N 1
ATOM 729 C CA . LEU A 1 88 ? -0.376 1.251 -0.408 1.00 95.00 88 LEU A CA 1
ATOM 730 C C . LEU A 1 88 ? 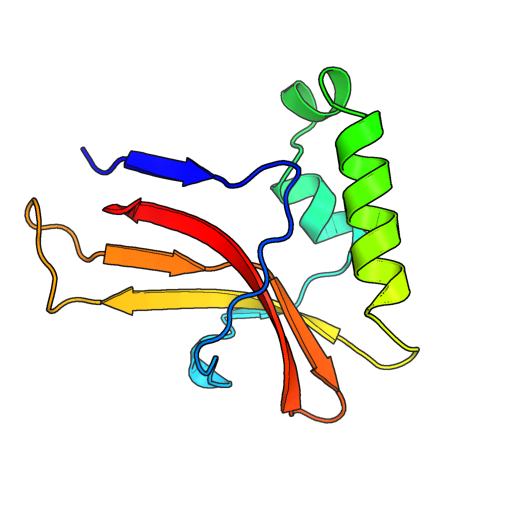-1.860 1.532 -0.631 1.00 95.00 88 LEU A C 1
ATOM 732 O O . LEU A 1 88 ? -2.232 2.655 -0.953 1.00 95.00 88 LEU A O 1
ATOM 736 N N . ALA A 1 89 ? -2.705 0.530 -0.446 1.00 95.81 89 ALA A N 1
ATOM 737 C CA . ALA A 1 89 ? -4.152 0.636 -0.502 1.00 95.81 89 ALA A CA 1
ATOM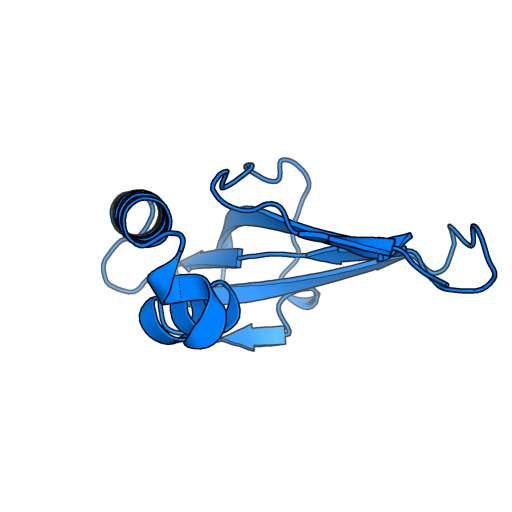 738 C C . ALA A 1 89 ? -4.758 0.214 0.837 1.00 95.81 89 ALA A C 1
ATOM 740 O O . ALA A 1 89 ? -4.256 -0.690 1.504 1.00 95.81 89 ALA A O 1
ATOM 741 N N . VAL A 1 90 ? -5.852 0.865 1.219 1.00 95.62 90 VAL A N 1
ATOM 742 C CA . VAL A 1 90 ? -6.692 0.481 2.352 1.00 95.62 90 VAL A CA 1
ATOM 743 C C . VAL A 1 90 ? -7.945 -0.176 1.804 1.00 95.62 90 VAL A C 1
ATOM 745 O O . VAL A 1 90 ? -8.633 0.397 0.956 1.00 95.62 90 VAL A O 1
ATOM 748 N N . THR A 1 91 ? -8.269 -1.354 2.323 1.00 95.81 91 THR A N 1
ATOM 749 C CA . THR A 1 91 ? -9.490 -2.084 1.982 1.00 95.81 91 THR A CA 1
ATOM 750 C C . THR A 1 91 ? -10.406 -2.217 3.192 1.00 95.81 91 THR A C 1
ATOM 752 O O . THR A 1 91 ? -9.940 -2.415 4.315 1.00 95.81 91 THR A O 1
ATOM 755 N N . ARG A 1 92 ? -11.719 -2.135 2.960 1.00 94.50 92 ARG A N 1
ATOM 756 C CA . ARG A 1 92 ? -12.773 -2.330 3.960 1.00 94.50 92 ARG A CA 1
ATOM 757 C C . ARG A 1 92 ? -13.884 -3.185 3.372 1.00 94.50 92 ARG A C 1
ATOM 759 O O . ARG A 1 92 ? -14.516 -2.802 2.389 1.00 94.50 92 ARG A O 1
ATOM 766 N N . GLY A 1 93 ? -14.139 -4.343 3.981 1.00 91.25 93 GLY A N 1
ATOM 767 C CA . GLY A 1 93 ? -15.167 -5.271 3.494 1.00 91.25 9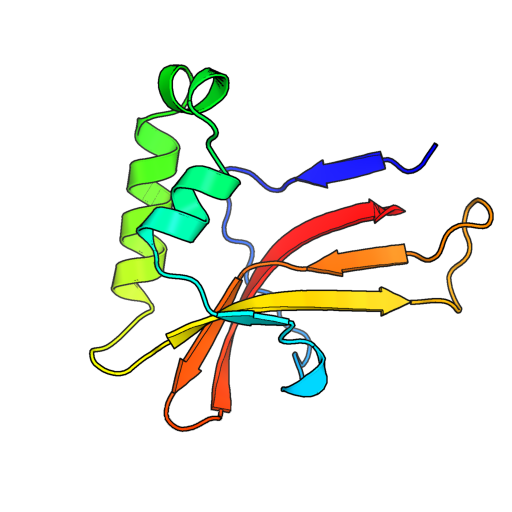3 GLY A CA 1
ATOM 768 C C . GLY A 1 93 ? -14.947 -5.696 2.036 1.00 91.25 93 GLY A C 1
ATOM 769 O O . GLY A 1 93 ? -15.903 -5.736 1.268 1.00 91.25 93 GLY A O 1
ATOM 770 N N . GLY A 1 94 ? -13.689 -5.932 1.649 1.00 88.88 94 GLY A N 1
ATOM 771 C CA . GLY A 1 94 ? -13.280 -6.292 0.285 1.00 88.88 94 GLY A CA 1
ATOM 772 C C . GLY A 1 94 ? -13.022 -5.101 -0.639 1.00 88.88 94 GLY A C 1
ATOM 773 O O . GLY A 1 94 ? -12.204 -5.207 -1.535 1.00 88.88 94 GLY A O 1
ATOM 774 N N . LYS A 1 95 ? -13.616 -3.933 -0.376 1.00 91.88 95 LYS A N 1
ATOM 775 C CA . LYS A 1 95 ? -13.508 -2.772 -1.269 1.00 91.88 95 LYS A CA 1
ATOM 776 C C . LYS A 1 95 ? -12.309 -1.902 -0.942 1.00 91.88 95 LYS A C 1
ATOM 778 O O . LYS A 1 95 ? -12.076 -1.604 0.228 1.00 91.88 95 LYS A O 1
ATOM 783 N N . ILE A 1 96 ? -11.617 -1.409 -1.963 1.00 93.69 96 ILE A N 1
ATOM 784 C CA . ILE A 1 96 ? -10.582 -0.384 -1.809 1.00 93.69 96 ILE A CA 1
ATOM 785 C C . ILE A 1 96 ? -11.261 0.954 -1.488 1.00 93.69 96 ILE A C 1
ATOM 787 O O . ILE A 1 96 ? -12.119 1.420 -2.233 1.00 93.69 96 ILE A O 1
ATOM 791 N N . ILE A 1 97 ? -10.906 1.558 -0.353 1.00 93.69 97 ILE A N 1
ATOM 792 C CA . ILE A 1 97 ? -11.474 2.839 0.108 1.00 93.69 97 ILE A CA 1
ATOM 793 C C . ILE A 1 97 ? -10.502 4.010 -0.036 1.00 93.69 97 ILE A C 1
ATOM 795 O O . ILE A 1 97 ? -10.919 5.165 0.021 1.00 93.69 97 ILE A O 1
ATOM 799 N N . ARG A 1 98 ? -9.206 3.717 -0.174 1.00 93.19 98 ARG A N 1
ATOM 800 C CA . ARG A 1 98 ? -8.140 4.705 -0.339 1.00 93.19 98 ARG A CA 1
ATOM 801 C C . ARG A 1 98 ? -6.906 4.032 -0.919 1.00 93.19 98 ARG A C 1
ATOM 803 O O . ARG A 1 98 ? -6.610 2.895 -0.558 1.00 93.19 98 ARG A O 1
ATOM 810 N N . ALA A 1 99 ? -6.165 4.749 -1.752 1.00 94.19 99 ALA A N 1
ATOM 811 C CA . ALA A 1 99 ? -4.866 4.318 -2.237 1.00 94.19 99 ALA A CA 1
ATOM 812 C C . ALA A 1 99 ? -3.880 5.487 -2.258 1.00 94.19 99 ALA A C 1
ATOM 814 O O . ALA A 1 99 ? -4.247 6.637 -2.502 1.00 94.19 99 ALA A O 1
ATOM 815 N N . TRP A 1 100 ? -2.616 5.177 -2.014 1.00 93.75 100 TRP A N 1
ATOM 816 C CA . TRP A 1 100 ? -1.495 6.091 -2.126 1.00 93.75 100 TRP A CA 1
ATOM 817 C C . TRP A 1 100 ? -0.500 5.547 -3.136 1.00 93.75 100 TRP A C 1
ATOM 819 O O . TRP A 1 100 ? -0.241 4.343 -3.163 1.00 93.75 100 TRP A O 1
ATOM 829 N N . LEU A 1 101 ? 0.065 6.441 -3.939 1.00 90.38 101 LEU A N 1
ATOM 830 C CA . LEU A 1 101 ? 1.171 6.170 -4.844 1.00 90.38 101 LEU A CA 1
ATOM 831 C C . LEU A 1 101 ? 2.486 6.328 -4.082 1.00 90.38 101 LEU A C 1
ATOM 833 O O . LEU A 1 101 ? 2.772 7.400 -3.550 1.00 90.38 101 LEU A O 1
ATOM 837 N N . VAL A 1 102 ? 3.293 5.272 -4.059 1.00 86.56 102 VAL A N 1
ATOM 838 C CA . VAL A 1 102 ? 4.539 5.226 -3.282 1.00 86.56 102 VAL A CA 1
ATOM 839 C C . VAL A 1 102 ? 5.754 4.949 -4.165 1.00 86.56 102 VAL A C 1
ATOM 841 O O . VAL A 1 102 ? 6.853 5.410 -3.854 1.00 86.56 102 VAL A O 1
ATOM 844 N N . TRP A 1 103 ? 5.591 4.266 -5.298 1.00 85.88 103 TRP A N 1
ATOM 845 C CA . TRP A 1 103 ? 6.659 4.114 -6.285 1.00 85.88 103 TRP A CA 1
ATOM 846 C C . TRP A 1 103 ? 6.156 4.195 -7.724 1.00 85.88 103 TRP A C 1
ATOM 848 O O . TRP A 1 103 ? 4.983 3.957 -8.003 1.00 85.88 103 TRP A O 1
ATOM 858 N N . MET A 1 104 ? 7.075 4.531 -8.626 1.00 83.19 104 MET A N 1
ATOM 859 C CA . MET A 1 104 ? 6.878 4.589 -10.073 1.00 83.19 104 MET A CA 1
ATOM 860 C C . MET A 1 104 ? 8.199 4.262 -10.780 1.00 83.19 104 MET A C 1
ATOM 862 O O . MET A 1 104 ? 9.247 4.749 -10.364 1.00 83.19 104 MET A O 1
ATOM 866 N N . GLU A 1 105 ? 8.150 3.447 -11.823 1.00 78.50 105 GLU A N 1
ATOM 867 C CA . GLU A 1 105 ? 9.259 2.940 -12.631 1.00 78.50 105 GLU A CA 1
ATOM 868 C C . GLU A 1 105 ? 8.925 3.134 -14.122 1.00 78.50 105 GLU A C 1
ATOM 870 O O . GLU A 1 105 ? 7.809 2.831 -14.556 1.00 78.50 105 GLU A O 1
ATOM 875 N N . HIS A 1 106 ? 9.882 3.685 -14.878 1.00 66.25 106 HIS A N 1
ATOM 876 C CA . HIS A 1 106 ? 9.771 4.095 -16.287 1.00 66.25 106 HIS A CA 1
ATOM 877 C C . HIS A 1 106 ? 10.944 3.607 -17.130 1.00 66.25 106 HIS A C 1
ATOM 879 O O . HIS A 1 106 ? 12.066 3.567 -16.564 1.00 66.25 106 HIS A O 1
#

Foldseek 3Di:
DKDKDFDFLDQAWDPDDFDLVQFDDWDDLVRQLCVVQPPVRCVVCVVSSVVVSVVVVVVDDPQKIKTKGKDWAPPDCPPPGTKMWTFIFIDHPSDTPTGGTGIIID